Protein AF-A0A948TMG5-F1 (afdb_monomer_lite)

Radius of gyration: 15.94 Å; chains: 1; bounding box: 40×29×35 Å

Sequence (66 aa):
ILEVVLRPDECPSKFQVLPKRWIVERSFSWLENFRRLTIDYEFLAETAEAMVQIAFIQIMLNKFIE

Foldseek 3Di:
DDDDDDDDPDPDPDDDDDPCVVVVVVLVVLCVVVPCLVDPPDPDPVVNVVVSVVSVVVVVVVVVVD

Secondary structure (DSSP, 8-state):
-----PPPSS--SS----TTHHHHHHHHHHHTT-GGGSS---SSHHHHHHHHHHHHHHHHHHHHH-

Structure (mmCIF, N/CA/C/O backbone):
data_AF-A0A948TMG5-F1
#
_entry.id   AF-A0A948TMG5-F1
#
loop_
_atom_site.group_PDB
_atom_site.id
_atom_site.type_symbol
_atom_site.label_atom_id
_atom_site.label_alt_id
_atom_site.label_comp_id
_atom_site.label_asym_id
_atom_site.label_entity_id
_atom_site.label_seq_id
_atom_site.pdbx_PDB_ins_code
_atom_site.Cartn_x
_atom_site.Cartn_y
_atom_site.Cartn_z
_atom_site.occupancy
_atom_site.B_iso_or_equiv
_atom_site.auth_seq_id
_atom_site.auth_comp_id
_atom_site.auth_asym_id
_atom_site.auth_atom_id
_atom_site.pdbx_PDB_model_num
ATOM 1 N N . ILE A 1 1 ? -15.010 -15.340 5.764 1.00 64.81 1 ILE A N 1
ATOM 2 C CA . ILE A 1 1 ? -16.049 -14.850 4.827 1.00 64.81 1 ILE A CA 1
ATOM 3 C C . ILE A 1 1 ? -15.816 -13.355 4.660 1.00 64.81 1 ILE A C 1
ATOM 5 O O . ILE A 1 1 ? -15.711 -12.668 5.671 1.00 64.81 1 ILE A O 1
ATOM 9 N N . LEU A 1 2 ? -15.603 -12.886 3.429 1.00 74.62 2 LEU A N 1
ATOM 10 C CA . LEU A 1 2 ? -15.416 -11.467 3.126 1.00 74.62 2 LEU A CA 1
ATOM 11 C C . LEU A 1 2 ? -16.800 -10.878 2.829 1.00 74.62 2 LEU A C 1
ATOM 13 O O . LEU A 1 2 ? -17.490 -11.375 1.945 1.00 74.62 2 LEU A O 1
ATOM 17 N N . GLU A 1 3 ? -17.228 -9.885 3.600 1.00 81.75 3 GLU A N 1
ATOM 18 C CA . GLU A 1 3 ? -18.505 -9.203 3.385 1.00 81.75 3 GLU A CA 1
ATOM 19 C C . GLU A 1 3 ? -18.253 -7.967 2.521 1.00 81.75 3 GLU A C 1
ATOM 21 O O . GLU A 1 3 ? -17.504 -7.069 2.915 1.00 81.75 3 GLU A O 1
ATOM 26 N N . VAL A 1 4 ? -18.823 -7.951 1.316 1.00 82.44 4 VAL A N 1
ATOM 27 C CA . VAL A 1 4 ? -18.688 -6.826 0.388 1.00 82.44 4 VAL A CA 1
ATOM 28 C C . VAL A 1 4 ? -19.737 -5.783 0.748 1.00 82.44 4 VAL A C 1
ATOM 30 O O . VAL A 1 4 ? -20.928 -5.983 0.527 1.00 82.44 4 VAL A O 1
ATOM 33 N N . VAL A 1 5 ? -19.284 -4.663 1.304 1.00 83.25 5 VAL A N 1
ATOM 34 C CA . VAL A 1 5 ? -20.136 -3.505 1.580 1.00 83.25 5 VAL A CA 1
ATOM 35 C C . VAL A 1 5 ? -20.164 -2.626 0.333 1.00 83.25 5 VAL A C 1
ATOM 37 O O . VAL A 1 5 ? -19.137 -2.071 -0.060 1.00 83.25 5 VAL A O 1
ATOM 40 N N . LEU A 1 6 ? -21.330 -2.518 -0.303 1.00 83.88 6 LEU A N 1
ATOM 41 C CA . LEU A 1 6 ? -21.521 -1.655 -1.467 1.00 83.88 6 LEU A CA 1
ATOM 42 C C . LEU A 1 6 ? -21.542 -0.179 -1.055 1.00 83.88 6 LEU A C 1
ATOM 44 O O . LEU A 1 6 ? -21.917 0.177 0.064 1.00 83.88 6 LEU A O 1
ATOM 48 N N . ARG A 1 7 ? -21.143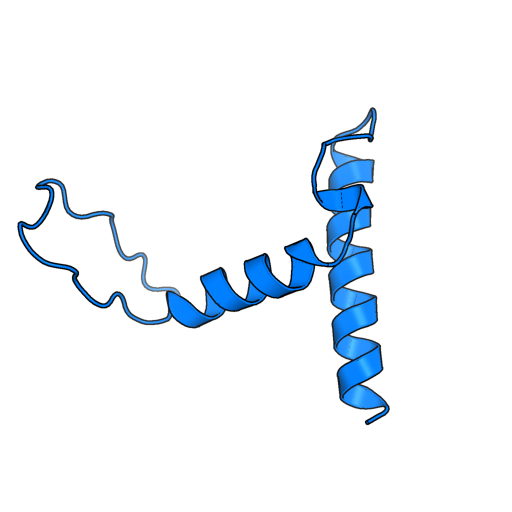 0.694 -1.985 1.00 79.00 7 ARG A N 1
ATOM 49 C CA . ARG A 1 7 ? -21.370 2.133 -1.838 1.00 79.00 7 ARG A CA 1
ATOM 50 C C . ARG A 1 7 ? -22.891 2.376 -1.842 1.00 79.00 7 ARG A C 1
ATOM 52 O O . ARG A 1 7 ? -23.547 1.829 -2.721 1.00 79.00 7 ARG A O 1
ATOM 59 N N . PRO A 1 8 ? -23.445 3.180 -0.918 1.00 77.44 8 PRO A N 1
ATOM 60 C CA . PRO A 1 8 ? -24.855 3.568 -0.974 1.00 77.44 8 PRO A CA 1
ATOM 61 C C . PRO A 1 8 ? -25.173 4.301 -2.289 1.00 77.44 8 PRO A C 1
ATOM 63 O O . PRO A 1 8 ? -24.399 5.173 -2.687 1.00 77.44 8 PRO A O 1
ATOM 66 N N . ASP A 1 9 ? -26.286 3.958 -2.946 1.00 75.38 9 ASP A N 1
ATOM 67 C CA . ASP A 1 9 ? -26.705 4.565 -4.225 1.00 75.38 9 ASP A CA 1
ATOM 68 C C . ASP A 1 9 ? -27.111 6.040 -4.074 1.00 75.38 9 ASP A C 1
ATOM 70 O O . ASP A 1 9 ? -26.894 6.859 -4.967 1.00 75.38 9 ASP A O 1
ATOM 74 N N . GLU A 1 10 ? -27.659 6.403 -2.915 1.00 80.50 10 GLU A N 1
ATOM 75 C CA . GLU A 1 10 ? -27.968 7.784 -2.560 1.00 80.50 10 GLU A CA 1
ATOM 76 C C . GLU A 1 10 ? -26.809 8.381 -1.763 1.00 80.50 10 GLU A C 1
ATOM 78 O O . GLU A 1 10 ? -26.352 7.777 -0.793 1.00 80.50 10 GLU A O 1
ATOM 83 N N . CYS A 1 11 ? -26.349 9.583 -2.131 1.00 70.88 11 CYS A N 1
ATOM 84 C CA . CYS A 1 11 ? -25.422 10.347 -1.297 1.00 70.88 11 CYS A CA 1
ATOM 85 C C . CYS A 1 11 ? -26.123 10.670 0.030 1.00 70.88 11 CYS A C 1
ATOM 87 O O . CYS A 1 11 ? -27.014 11.528 0.043 1.00 70.88 11 CYS A O 1
ATOM 89 N N . PRO A 1 12 ? -25.754 10.022 1.150 1.00 73.38 12 PRO A N 1
ATOM 90 C CA . PRO A 1 12 ? -26.425 10.285 2.405 1.00 73.38 12 PRO A CA 1
ATOM 91 C C . PRO A 1 12 ? -26.148 11.735 2.808 1.00 73.38 12 PRO A C 1
ATOM 93 O O . PRO A 1 12 ? -25.021 12.223 2.711 1.00 73.38 12 PRO A O 1
ATOM 96 N N . SER A 1 13 ? -27.168 12.433 3.309 1.00 78.50 13 SER A N 1
ATOM 97 C CA . SER A 1 13 ? -27.034 13.818 3.790 1.00 78.50 13 SER A CA 1
ATOM 98 C C . SER A 1 13 ? -26.089 13.956 4.994 1.00 78.50 13 SER A C 1
ATOM 100 O O . SER A 1 13 ? -25.760 15.068 5.406 1.00 78.50 13 SER A O 1
ATOM 102 N N . LYS A 1 14 ? -25.656 12.829 5.576 1.00 82.56 14 LYS A N 1
ATOM 103 C CA . LYS A 1 14 ? -24.777 12.733 6.744 1.00 82.56 14 LYS A CA 1
ATOM 104 C C . LYS A 1 14 ? -23.739 11.631 6.541 1.00 82.56 14 LYS A C 1
ATOM 106 O O . LYS A 1 14 ? -23.989 10.644 5.855 1.00 82.56 14 LYS A O 1
ATOM 111 N N . PHE A 1 15 ? -22.582 11.783 7.182 1.00 82.44 15 PHE A N 1
ATOM 112 C CA . PHE A 1 15 ? -21.520 10.779 7.160 1.00 82.44 15 PHE A CA 1
ATOM 113 C C . PHE A 1 15 ? -21.980 9.468 7.814 1.00 82.44 15 PHE A C 1
ATOM 115 O O . PHE A 1 15 ? -22.427 9.463 8.961 1.00 82.44 15 PHE A O 1
ATOM 122 N N . GLN A 1 16 ? -21.840 8.356 7.091 1.00 83.44 16 GLN A N 1
ATOM 123 C CA . GLN A 1 16 ? -22.122 7.013 7.589 1.00 83.44 16 GLN A CA 1
ATOM 124 C C . GLN A 1 16 ? -20.809 6.271 7.854 1.00 83.44 16 GLN A C 1
ATOM 126 O O . GLN A 1 16 ? -19.961 6.145 6.968 1.00 83.44 16 GLN A O 1
ATOM 131 N N . VAL A 1 17 ? -20.646 5.751 9.071 1.00 84.38 17 VAL A N 1
ATOM 132 C CA . VAL A 1 17 ? -19.484 4.931 9.432 1.00 84.38 17 VAL A CA 1
ATOM 133 C C . VAL A 1 17 ? -19.630 3.557 8.780 1.00 84.38 17 VAL A C 1
ATOM 135 O O . VAL A 1 17 ? -20.535 2.799 9.122 1.00 84.38 17 VAL A O 1
ATOM 138 N N . LEU A 1 18 ? -18.731 3.232 7.850 1.00 86.25 18 LEU A N 1
ATOM 139 C CA . LEU A 1 18 ? -18.666 1.903 7.243 1.00 86.25 18 LEU A CA 1
ATOM 140 C C . LEU A 1 18 ? -17.789 0.967 8.090 1.00 86.25 18 LEU A C 1
ATOM 142 O O . LEU A 1 18 ? -16.713 1.377 8.548 1.00 86.25 18 LEU A O 1
ATOM 146 N N . PRO A 1 19 ? -18.200 -0.298 8.286 1.00 85.94 19 PRO A N 1
ATOM 147 C CA . PRO A 1 19 ? -17.414 -1.251 9.056 1.00 85.94 19 PRO A CA 1
ATOM 148 C C . PRO A 1 19 ? -16.051 -1.472 8.388 1.00 85.94 19 PRO A C 1
ATOM 150 O O . PRO A 1 19 ? -15.954 -1.609 7.172 1.00 85.94 19 PRO A O 1
ATOM 153 N N . LYS A 1 20 ? -14.980 -1.495 9.194 1.00 86.31 20 LYS A N 1
ATOM 154 C CA . LYS A 1 20 ? -13.580 -1.736 8.773 1.00 86.31 20 LYS A CA 1
ATOM 155 C C . LYS A 1 20 ? -12.972 -0.717 7.794 1.00 86.31 20 LYS A C 1
ATOM 157 O O . LYS A 1 20 ? -11.791 -0.841 7.478 1.00 86.31 20 LYS A O 1
ATOM 162 N N . ARG A 1 21 ? -13.699 0.329 7.383 1.00 89.31 21 ARG A N 1
ATOM 163 C CA . ARG A 1 21 ? -13.191 1.381 6.482 1.00 89.31 21 ARG A CA 1
ATOM 164 C C . ARG A 1 21 ? -11.923 2.054 7.003 1.00 89.31 21 ARG A C 1
ATOM 166 O O . ARG A 1 21 ? -10.981 2.239 6.243 1.00 89.31 21 ARG A O 1
ATOM 173 N N . TRP A 1 22 ? -11.862 2.311 8.310 1.00 90.94 22 TRP A N 1
ATOM 174 C CA . TRP A 1 22 ? -10.685 2.910 8.940 1.00 90.94 22 TRP A CA 1
ATOM 175 C C . TRP A 1 22 ? -9.418 2.061 8.765 1.00 90.94 22 TRP A C 1
ATOM 177 O O . TRP A 1 22 ?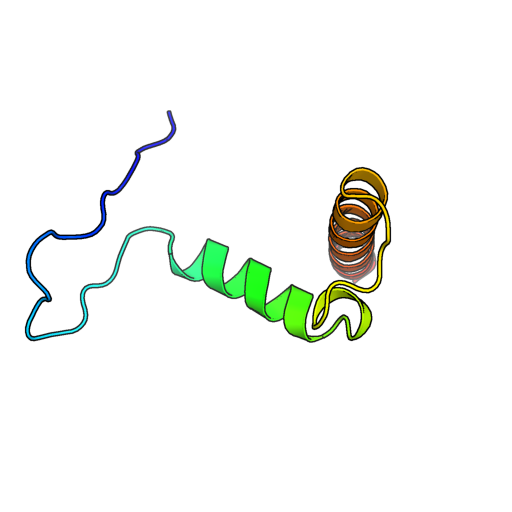 -8.329 2.620 8.747 1.00 90.94 22 TRP A O 1
ATOM 187 N N . ILE A 1 23 ? -9.531 0.727 8.646 1.00 91.69 23 ILE A N 1
ATOM 188 C CA . ILE A 1 23 ? -8.375 -0.165 8.454 1.00 91.69 23 ILE A CA 1
ATOM 189 C C . ILE A 1 23 ? -7.765 0.107 7.081 1.00 91.69 23 ILE A C 1
ATOM 191 O O . ILE A 1 23 ? -6.561 0.310 6.976 1.00 91.69 23 ILE A O 1
ATOM 195 N N . VAL A 1 24 ? -8.615 0.177 6.053 1.00 90.50 24 VAL A N 1
ATOM 196 C CA . VAL A 1 24 ? -8.212 0.458 4.671 1.00 90.50 24 VAL A CA 1
ATOM 197 C C . VAL A 1 24 ? -7.633 1.868 4.553 1.00 90.50 24 VAL A C 1
ATOM 199 O O . VAL A 1 24 ? -6.541 2.043 4.022 1.00 90.50 24 VAL A O 1
ATOM 202 N N . GLU A 1 25 ? -8.319 2.869 5.106 1.00 93.25 25 GLU A N 1
ATOM 203 C CA . GLU A 1 25 ? -7.835 4.257 5.112 1.00 93.25 25 GLU A CA 1
ATOM 204 C C . GLU A 1 25 ? -6.495 4.389 5.849 1.00 93.25 25 GLU A C 1
ATOM 206 O O . GLU A 1 25 ? -5.600 5.097 5.394 1.00 93.25 25 GLU A O 1
ATOM 211 N N . ARG A 1 26 ? -6.309 3.650 6.948 1.00 93.00 26 ARG A N 1
ATOM 212 C CA . ARG A 1 26 ? -5.039 3.613 7.679 1.00 93.00 26 ARG A CA 1
ATOM 213 C C . ARG A 1 26 ? -3.917 2.981 6.862 1.00 93.00 26 ARG A C 1
ATOM 215 O O . ARG A 1 26 ? -2.804 3.497 6.893 1.00 93.00 26 ARG A O 1
ATOM 222 N N . SER A 1 27 ? -4.197 1.901 6.133 1.00 92.25 27 SER A N 1
ATOM 223 C CA . SER A 1 27 ? -3.224 1.298 5.221 1.00 92.25 27 SER A CA 1
ATOM 224 C C . SER A 1 27 ? -2.771 2.295 4.154 1.00 92.25 27 SER A C 1
ATOM 226 O O . SER A 1 27 ? -1.570 2.422 3.938 1.00 92.25 27 SER A O 1
ATOM 228 N N . PHE A 1 28 ? -3.694 3.055 3.556 1.00 91.12 28 PHE A N 1
ATOM 229 C CA . PHE A 1 28 ? -3.343 4.109 2.598 1.00 91.12 28 PHE A CA 1
ATOM 230 C C . PHE A 1 28 ? -2.543 5.248 3.238 1.00 91.12 28 PHE A C 1
ATOM 232 O O . PHE A 1 28 ? -1.532 5.659 2.677 1.00 91.12 28 PHE A O 1
ATOM 239 N N . SER A 1 29 ? -2.913 5.689 4.443 1.00 94.12 29 SER A N 1
ATOM 240 C CA . SER A 1 29 ? -2.175 6.730 5.172 1.00 94.12 29 SER A CA 1
ATOM 241 C C . SER A 1 29 ? -0.718 6.343 5.464 1.00 94.12 29 SER A C 1
ATOM 243 O O . SER A 1 29 ? 0.170 7.192 5.442 1.00 94.12 29 SER A O 1
ATOM 245 N N . TRP A 1 30 ? -0.416 5.059 5.688 1.00 93.81 30 TRP A N 1
ATOM 246 C CA . TRP A 1 30 ? 0.980 4.630 5.811 1.00 93.81 30 TRP A CA 1
ATOM 247 C C . TRP A 1 30 ? 1.756 4.777 4.501 1.00 93.81 30 TRP A C 1
ATOM 249 O O . TRP A 1 30 ? 2.916 5.190 4.538 1.00 93.81 30 TRP A O 1
ATOM 259 N N . LEU A 1 31 ? 1.117 4.489 3.363 1.00 93.62 31 LEU A N 1
ATOM 260 C CA . LEU A 1 31 ? 1.726 4.608 2.037 1.00 93.62 31 LEU A CA 1
ATOM 261 C C . LEU A 1 31 ? 2.001 6.063 1.636 1.00 93.62 31 LEU A C 1
ATOM 263 O O . LEU A 1 31 ? 2.949 6.302 0.894 1.00 93.62 31 LEU A O 1
ATOM 267 N N . GLU A 1 32 ? 1.260 7.040 2.167 1.00 91.94 32 GLU A N 1
ATOM 268 C CA . GLU A 1 32 ? 1.495 8.471 1.898 1.00 91.94 32 GLU A CA 1
ATOM 269 C C . GLU A 1 32 ? 2.901 8.943 2.313 1.00 91.94 32 GLU A C 1
ATOM 271 O O . GLU A 1 32 ? 3.439 9.880 1.725 1.00 91.94 32 GLU A O 1
ATOM 276 N N . ASN A 1 33 ? 3.544 8.264 3.271 1.00 90.31 33 ASN A N 1
ATOM 277 C CA . ASN A 1 33 ? 4.919 8.573 3.683 1.00 90.31 33 ASN A CA 1
ATOM 278 C C . ASN A 1 33 ? 5.979 8.071 2.688 1.00 90.31 33 ASN A C 1
ATOM 280 O O . ASN A 1 33 ? 7.148 8.457 2.765 1.00 90.31 33 ASN A O 1
ATOM 284 N N . PHE A 1 34 ? 5.597 7.218 1.737 1.00 93.50 34 PHE A N 1
ATOM 285 C CA . PHE A 1 34 ? 6.489 6.694 0.714 1.00 93.50 34 PHE A CA 1
ATOM 286 C C . PHE A 1 34 ? 6.379 7.567 -0.533 1.00 93.50 34 PHE A C 1
ATOM 288 O O . PHE A 1 34 ? 5.564 7.316 -1.415 1.00 93.50 34 PHE A O 1
ATOM 295 N N . ARG A 1 35 ? 7.258 8.572 -0.644 1.00 91.62 35 ARG A N 1
ATOM 296 C CA . ARG A 1 35 ? 7.285 9.538 -1.765 1.00 91.62 35 ARG A CA 1
ATOM 297 C C . ARG A 1 35 ? 7.228 8.891 -3.156 1.00 91.62 35 ARG A C 1
ATOM 299 O O . ARG A 1 35 ? 6.679 9.472 -4.085 1.00 91.62 35 ARG A O 1
ATOM 306 N N . ARG A 1 36 ? 7.811 7.699 -3.313 1.00 92.19 36 ARG A N 1
ATOM 307 C CA . ARG A 1 36 ? 7.827 6.964 -4.587 1.00 92.19 36 ARG A CA 1
ATOM 308 C C . ARG A 1 36 ? 6.459 6.392 -4.978 1.00 92.19 36 ARG A C 1
ATOM 310 O O . ARG A 1 36 ? 6.251 6.147 -6.150 1.00 92.19 36 ARG A O 1
ATOM 317 N N . LEU A 1 37 ? 5.542 6.208 -4.028 1.00 94.19 37 LEU A N 1
ATOM 318 C CA . LEU A 1 37 ? 4.179 5.731 -4.284 1.00 94.19 37 LEU A CA 1
ATOM 319 C C . LEU A 1 37 ? 3.182 6.871 -4.540 1.00 94.19 37 LEU A C 1
ATOM 321 O O . LEU A 1 37 ? 2.047 6.611 -4.922 1.00 94.19 37 LEU A O 1
ATOM 325 N N . THR A 1 38 ? 3.577 8.132 -4.333 1.00 90.75 38 THR A N 1
ATOM 326 C CA . THR A 1 38 ? 2.698 9.296 -4.544 1.00 90.75 38 THR A CA 1
ATOM 327 C C . THR A 1 38 ? 2.352 9.510 -6.021 1.00 90.75 38 THR A C 1
ATOM 329 O O . THR A 1 38 ? 1.279 10.016 -6.338 1.00 90.75 38 THR A O 1
ATOM 332 N N . ILE A 1 39 ? 3.267 9.154 -6.922 1.00 89.31 39 ILE A N 1
ATOM 333 C CA . ILE A 1 39 ? 3.111 9.251 -8.376 1.00 89.31 39 ILE A CA 1
ATOM 334 C C . ILE A 1 39 ? 3.595 7.926 -8.961 1.00 89.31 39 ILE A C 1
ATOM 336 O O . ILE A 1 39 ? 4.562 7.358 -8.457 1.00 89.31 39 ILE A O 1
ATOM 340 N N . ASP A 1 40 ? 2.942 7.444 -10.017 1.00 89.31 40 ASP A N 1
ATOM 341 C CA . ASP A 1 40 ? 3.412 6.263 -10.735 1.00 89.31 40 ASP A CA 1
ATOM 342 C C . ASP A 1 40 ? 4.666 6.614 -11.548 1.00 89.31 40 ASP A C 1
ATOM 344 O O . ASP A 1 40 ? 4.601 7.265 -12.593 1.00 89.31 40 ASP A O 1
ATOM 348 N N . TYR A 1 41 ? 5.824 6.263 -10.994 1.00 91.94 41 TYR A N 1
ATOM 349 C CA . TYR A 1 41 ? 7.125 6.439 -11.637 1.00 91.94 41 TYR A CA 1
ATOM 350 C C . TYR A 1 41 ? 7.544 5.218 -12.455 1.00 91.94 41 TYR A C 1
ATOM 352 O O . TYR A 1 41 ? 8.529 5.294 -13.194 1.00 91.94 41 TYR A O 1
ATOM 360 N N . GLU A 1 42 ? 6.867 4.086 -12.279 1.00 94.62 42 GLU A N 1
ATOM 361 C CA . GLU A 1 42 ? 7.321 2.822 -12.831 1.00 94.62 42 GLU A CA 1
ATOM 362 C C . GLU A 1 42 ? 6.794 2.634 -14.257 1.00 94.62 42 GLU A C 1
ATOM 364 O O . GLU A 1 42 ? 5.695 3.050 -14.609 1.00 94.62 42 GLU A O 1
ATOM 369 N N . PHE A 1 43 ? 7.595 1.999 -15.113 1.00 94.75 43 PHE A N 1
ATOM 370 C CA . PHE A 1 43 ? 7.186 1.747 -16.497 1.00 94.75 43 PHE A CA 1
ATOM 371 C C . PHE A 1 43 ? 6.251 0.536 -16.614 1.00 94.75 43 PHE A C 1
ATOM 373 O O . PHE A 1 43 ? 5.388 0.491 -17.488 1.00 94.75 43 PHE A O 1
ATOM 380 N N . LEU A 1 44 ? 6.439 -0.465 -15.748 1.00 97.19 44 LEU A N 1
ATOM 381 C CA . LEU A 1 44 ? 5.663 -1.702 -15.747 1.00 97.19 44 LEU A CA 1
ATOM 382 C C . LEU A 1 44 ? 4.746 -1.750 -14.523 1.00 97.19 44 LEU A C 1
ATOM 384 O O . LEU A 1 44 ? 5.151 -1.416 -13.407 1.00 97.19 44 LEU A O 1
ATOM 388 N N . ALA A 1 45 ? 3.533 -2.266 -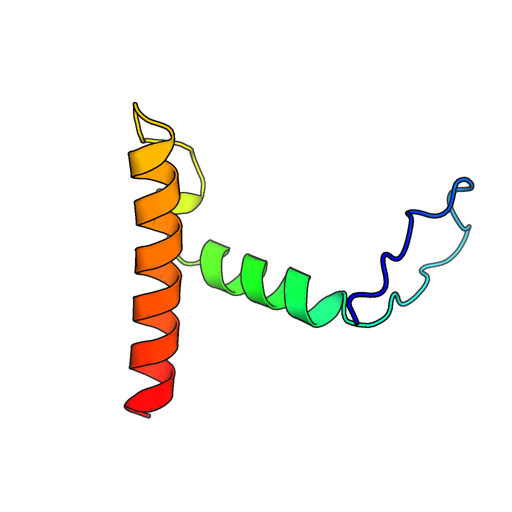14.716 1.00 95.94 45 ALA A N 1
ATOM 389 C CA . ALA A 1 45 ? 2.592 -2.481 -13.618 1.00 95.94 45 ALA A CA 1
ATOM 390 C C . ALA A 1 45 ? 3.165 -3.427 -12.546 1.00 95.94 45 ALA A C 1
ATOM 392 O O . ALA A 1 45 ? 2.988 -3.192 -11.356 1.00 95.94 45 ALA A O 1
ATOM 393 N N . GLU A 1 46 ? 3.925 -4.444 -12.963 1.00 97.50 46 GLU A N 1
ATOM 394 C CA . GLU A 1 46 ? 4.595 -5.393 -12.063 1.00 97.50 46 GLU A CA 1
ATOM 395 C C . GLU A 1 46 ? 5.598 -4.692 -11.135 1.00 97.50 46 GLU A C 1
ATOM 397 O O . GLU A 1 46 ? 5.680 -4.991 -9.944 1.00 97.50 46 GLU A O 1
ATOM 402 N N . THR A 1 47 ? 6.342 -3.714 -11.661 1.00 96.75 47 THR A N 1
ATOM 403 C CA . THR A 1 47 ? 7.285 -2.929 -10.856 1.00 96.75 47 THR A CA 1
ATOM 404 C C . THR A 1 47 ? 6.564 -1.999 -9.882 1.00 96.75 47 THR A C 1
ATOM 406 O O . THR A 1 47 ? 6.974 -1.912 -8.725 1.00 96.75 47 THR A O 1
ATOM 409 N N . ALA A 1 48 ? 5.457 -1.372 -10.294 1.00 95.25 48 ALA A N 1
ATOM 410 C CA . ALA A 1 48 ? 4.627 -0.567 -9.395 1.00 95.25 48 ALA A CA 1
ATOM 411 C C . ALA A 1 48 ? 4.036 -1.417 -8.256 1.00 95.25 48 ALA A C 1
ATOM 413 O O . ALA A 1 48 ? 4.074 -1.014 -7.091 1.00 95.25 48 ALA A O 1
ATOM 414 N N . GLU A 1 49 ? 3.560 -2.626 -8.567 1.00 95.94 49 GLU A N 1
ATOM 415 C CA . GLU A 1 49 ? 3.068 -3.576 -7.566 1.00 95.94 49 GLU A CA 1
ATOM 416 C C . GLU A 1 49 ? 4.168 -3.960 -6.566 1.00 95.94 49 GLU A C 1
ATOM 418 O O . GLU A 1 49 ? 3.961 -3.875 -5.350 1.00 95.94 49 GLU A O 1
ATOM 423 N N . ALA A 1 50 ? 5.358 -4.316 -7.059 1.00 96.50 50 ALA A N 1
ATOM 424 C CA . ALA A 1 50 ? 6.495 -4.666 -6.213 1.00 96.50 50 ALA A CA 1
ATOM 425 C C . ALA A 1 50 ? 6.874 -3.522 -5.253 1.00 96.50 50 ALA A C 1
ATOM 427 O O . ALA A 1 50 ? 7.179 -3.769 -4.084 1.00 96.50 50 ALA A O 1
ATOM 428 N N . MET A 1 51 ? 6.795 -2.263 -5.701 1.00 96.44 51 MET A N 1
ATOM 429 C CA . MET A 1 51 ? 7.058 -1.101 -4.846 1.00 96.44 51 MET A CA 1
ATOM 430 C C . MET A 1 51 ? 6.063 -0.984 -3.682 1.00 96.44 51 MET A C 1
ATOM 432 O O . MET A 1 51 ? 6.471 -0.671 -2.559 1.00 96.44 51 MET A O 1
ATOM 436 N N . VAL A 1 52 ? 4.778 -1.277 -3.910 1.00 95.62 52 VAL A N 1
ATOM 437 C CA . VAL A 1 52 ? 3.763 -1.304 -2.840 1.00 95.62 52 VAL A CA 1
ATOM 438 C C . VAL A 1 52 ? 4.043 -2.440 -1.853 1.00 95.62 52 VAL A C 1
ATOM 440 O O . VAL A 1 52 ? 3.977 -2.233 -0.638 1.00 95.62 52 VAL A O 1
ATOM 443 N N . GLN A 1 53 ? 4.408 -3.626 -2.350 1.00 96.38 53 GLN A N 1
ATOM 444 C CA . GLN A 1 53 ? 4.762 -4.771 -1.504 1.00 96.38 53 GLN A CA 1
ATOM 445 C C . GLN A 1 53 ? 5.970 -4.456 -0.607 1.00 96.38 53 GLN A C 1
ATOM 447 O O . GLN A 1 53 ? 5.918 -4.692 0.603 1.00 96.38 53 GLN A O 1
ATOM 452 N N . ILE A 1 54 ? 7.026 -3.854 -1.167 1.00 96.62 54 ILE A N 1
ATOM 453 C CA . ILE A 1 54 ? 8.222 -3.434 -0.419 1.00 96.62 54 ILE A CA 1
ATOM 454 C C . ILE A 1 54 ? 7.865 -2.428 0.685 1.00 96.62 54 ILE A C 1
ATOM 456 O O . ILE A 1 54 ? 8.343 -2.570 1.813 1.00 96.62 54 ILE A O 1
ATOM 460 N N . ALA A 1 55 ? 6.999 -1.448 0.402 1.00 96.25 55 ALA A N 1
ATOM 461 C CA . ALA A 1 55 ? 6.575 -0.468 1.402 1.00 96.25 55 ALA A CA 1
ATOM 462 C C . ALA A 1 55 ? 5.898 -1.137 2.611 1.00 96.25 55 ALA A C 1
ATOM 464 O O . ALA A 1 55 ? 6.241 -0.845 3.761 1.00 96.25 55 ALA A O 1
ATOM 465 N N . PHE A 1 56 ? 4.995 -2.095 2.375 1.00 96.00 56 PHE A N 1
ATOM 466 C CA . PHE A 1 56 ? 4.368 -2.850 3.462 1.00 96.00 56 PHE A CA 1
ATOM 467 C C . PHE A 1 56 ? 5.349 -3.756 4.210 1.00 96.00 56 PHE A C 1
ATOM 469 O O . PHE A 1 56 ? 5.261 -3.830 5.435 1.00 96.00 56 PHE A O 1
ATOM 476 N N . ILE A 1 57 ? 6.309 -4.391 3.528 1.00 96.50 57 ILE A N 1
ATOM 477 C CA . ILE A 1 57 ? 7.369 -5.167 4.194 1.00 96.50 57 ILE A CA 1
ATOM 478 C C . ILE A 1 57 ? 8.145 -4.275 5.168 1.00 96.50 57 ILE A C 1
ATOM 480 O O . ILE A 1 57 ? 8.328 -4.650 6.324 1.00 96.50 57 ILE A O 1
ATOM 484 N N . GLN A 1 58 ? 8.539 -3.071 4.746 1.00 95.38 58 GLN A N 1
ATOM 485 C CA . GLN A 1 58 ? 9.264 -2.132 5.602 1.00 95.38 58 GLN A CA 1
ATOM 486 C C . GLN A 1 58 ? 8.434 -1.687 6.816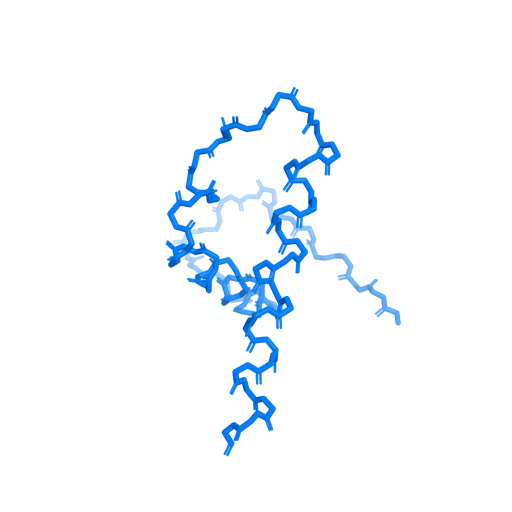 1.00 95.38 58 GLN A C 1
ATOM 488 O O . GLN A 1 58 ? 8.947 -1.668 7.935 1.00 95.38 58 GLN A O 1
ATOM 493 N N . ILE A 1 59 ? 7.145 -1.378 6.625 1.00 94.50 59 ILE A N 1
ATOM 494 C CA . ILE A 1 59 ? 6.235 -1.041 7.734 1.00 94.50 59 ILE A CA 1
ATOM 495 C C . ILE A 1 59 ? 6.151 -2.200 8.736 1.00 94.50 59 ILE A C 1
ATOM 497 O O . ILE A 1 59 ? 6.220 -1.973 9.943 1.00 94.50 59 ILE A O 1
ATOM 501 N N . MET A 1 60 ? 5.993 -3.434 8.251 1.00 94.88 60 MET A N 1
ATOM 502 C CA . MET A 1 60 ? 5.852 -4.617 9.105 1.00 94.88 60 MET A CA 1
ATOM 503 C C . MET A 1 60 ? 7.149 -4.941 9.849 1.00 94.88 60 MET A C 1
ATOM 505 O O . MET A 1 60 ? 7.093 -5.264 11.031 1.00 94.88 60 MET A O 1
ATOM 509 N N . LEU A 1 61 ? 8.308 -4.796 9.197 1.00 96.56 61 LEU A N 1
ATOM 510 C CA . LEU A 1 61 ? 9.611 -4.970 9.841 1.00 96.56 61 LEU A CA 1
ATOM 511 C C . LEU A 1 61 ? 9.821 -3.956 10.967 1.00 96.56 61 LEU A C 1
ATOM 513 O O . LEU A 1 61 ? 10.196 -4.348 12.068 1.00 96.56 61 LEU A O 1
ATOM 517 N N . ASN A 1 62 ? 9.512 -2.679 10.729 1.00 93.44 62 ASN A N 1
ATOM 518 C CA . ASN A 1 62 ? 9.634 -1.644 11.758 1.00 93.44 62 ASN A CA 1
ATOM 519 C C . ASN A 1 62 ? 8.741 -1.934 12.972 1.00 93.44 62 ASN A C 1
ATOM 521 O O . ASN A 1 62 ? 9.175 -1.749 14.099 1.00 93.44 62 ASN A O 1
ATOM 525 N N . LYS A 1 63 ? 7.523 -2.443 12.746 1.00 90.31 63 LYS A N 1
ATOM 526 C CA . LYS A 1 63 ? 6.592 -2.833 13.818 1.00 90.31 63 LYS A CA 1
ATOM 527 C C . LYS A 1 63 ? 6.997 -4.095 14.577 1.00 90.31 63 LYS A C 1
ATOM 529 O O . LYS A 1 63 ? 6.466 -4.328 15.651 1.00 90.31 63 LYS A O 1
ATOM 534 N N . PHE A 1 64 ? 7.815 -4.953 13.972 1.00 94.44 64 PHE A N 1
ATOM 535 C CA . PHE A 1 64 ? 8.273 -6.195 14.595 1.00 94.44 64 PHE A CA 1
ATOM 536 C C . PHE A 1 64 ? 9.530 -5.986 15.443 1.00 94.44 64 PHE A C 1
ATOM 538 O O . PHE A 1 64 ? 9.754 -6.716 16.402 1.00 94.44 64 PHE A O 1
ATOM 545 N N . ILE A 1 65 ? 10.380 -5.044 15.034 1.00 90.12 65 ILE A N 1
ATOM 546 C CA . ILE A 1 65 ? 11.647 -4.738 15.707 1.00 90.12 65 ILE A CA 1
ATOM 547 C C . ILE A 1 65 ? 11.431 -3.824 16.927 1.00 90.12 65 ILE A C 1
ATOM 549 O O . ILE A 1 65 ? 12.245 -3.855 17.848 1.00 90.12 65 ILE A O 1
ATOM 553 N N . GLU A 1 66 ? 10.360 -3.028 16.922 1.00 67.81 66 GLU A N 1
ATOM 554 C CA . GLU A 1 66 ? 9.873 -2.235 18.064 1.00 67.81 66 GLU A CA 1
ATOM 555 C C . GLU A 1 66 ? 9.197 -3.115 19.130 1.00 67.81 66 GLU A C 1
ATOM 557 O O . GLU A 1 66 ? 9.505 -2.916 20.328 1.00 67.81 66 GLU A O 1
#

InterPro domains:
  IPR025668 Transposase DDE domain [PF13586] (13-61)

Organism: NCBI:txid2838731

pLDDT: mean 89.11, std 7.77, range [64.81, 97.5]

=== Feature glossary ===
Feature key, reading from the visual/contextual features back to the raw sequence:

Rendered structure images. Six rendered views show the 3D structure from the faces of a cube — i.e. along ±x, ±y, ±z. Rendering representation is drawn randomly per protein from cartoon (secondary-structure ribbons), sticks (backbone bonds), or molecular surface; coloring is either N→C rainbow (blue at the N-terminus through red at the C-terminus) or one color per chain.

Contact-map, Ramac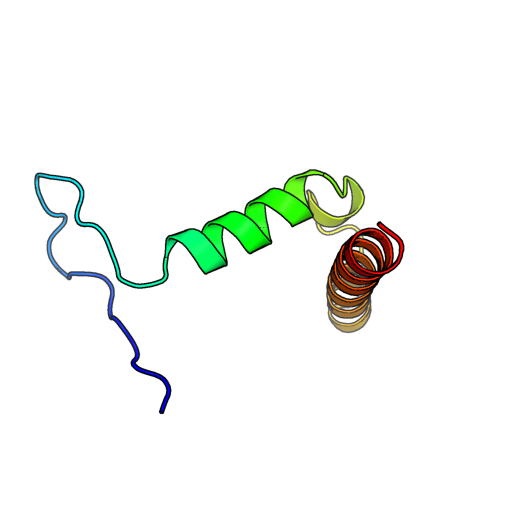handran, and PAE plots. The contact map is a binary N×N matrix image: pixel (i, j) is dark where Cα_i and Cα_j are within 8 Å and |i−j|>4. Because the |i−j|>4 filter removes local helical contacts, off-diagonal stripes parallel to the main diagonal indicate parallel β-sheets; stripes perpendicular to it indicate antiparallel β-sheets. The Ramachandran plot scatters every residue's (φ, ψ) pair against the sterically allowed regions. The PAE heatmap renders the predicted-aligned-error matrix.

InterPro / GO / CATH / organism. Database cross-references. InterPro integrates a dozen domain/family signature databases into unified entr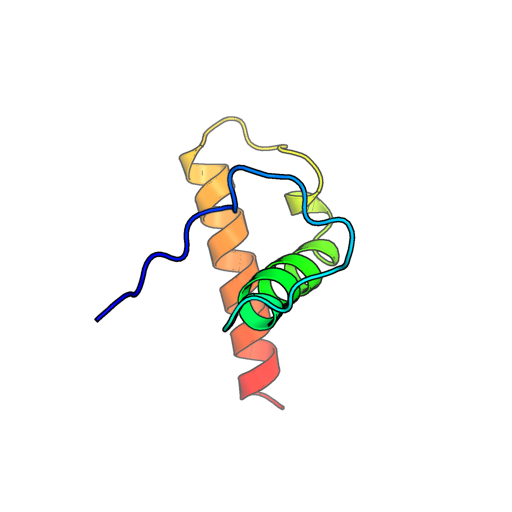ies with residue-range hits. GO terms attach function/process/location labels with evidence codes. CATH codes position the fold in a four-level structural taxonomy. Organism is the NCBI-taxonomy species name.

Nearest PDB structures. The Foldseek neighbor list gives the closest experimentally determined structures in the PDB, ranked by structural alignment. TM-score near 1 means near-identical fold; near 0.3 means only rough topology match. This is how one finds what a novel AlphaFold prediction most resembles in the solved-structure universe.

Predicted aligned error. PAE(i, j) answers: if I align the predicted and true structures on residue i, how far off (in Å) do I expect residue j to be? A block-diagonal PAE matrix with low values on the blocks and high values off-diagonal is the signature of a multi-domain protein with confidently predicted domains but uncertain inter-domain orientation.

Solvent-accessible surface area. Accessible surface area quantifies burial. A residue with SASA near zero is packed into the hydrophobic core; one with SASA >100 Å² sits on the surface. Computed here via the Shrake–Rupley numerical algorithm with a 1.4 Å probe.

B-factor. B-factor (Debye–Waller factor) reflects atomic displacement in the crystal lattice. It is an experimental observable (units Å²), not a prediction; low values mean the atom is pinned down, high values mean it moves or is heterogeneous across the crystal.

pLDDT. For AlphaFold models, the B-factor field carries pLDDT — the model's own estimate of local accuracy on a 0–100 scale. Regions with pLDDT<50 should be treated as essentially unmodeled; they often correspond to intrinsically disordered segments.

Backbone torsions (φ/ψ). φ (phi) and ψ (psi) are the two rotatable backbone dihedrals per residue: φ is the C(i-1)–N–Cα–C torsion, ψ is the N–Cα–C–N(i+1) torsion, both in degrees on (−180°, 180°]. α-helical residues cluster near (−60°, −45°); β-strand residues near (−120°, +130°). A Ramachandran plot is simply a scatter of (φ, ψ) for every residue.

Radius of gyration, Cα contacts, bounding box. Radius of gyration (Rg) is the root-mean-square distance of Cα atoms from their centroid — a single number for overall size and compactness. A globular domain of N residues has Rg ≈ 2.2·N^0.38 Å; an extended or disordered chain has a much larger Rg. The Cα contact count is the number of residue pairs whose Cα atoms are within 8 Å and are more than four positions apart in sequence — a standard proxy for tertiary packing density. The bounding box is the smallest axis-aligned box enclosing all Cα atoms.

Secondary structure (3-state, P-SEA). Three-state secondary structure (P-SEA) collapses the eight DSSP classes into helix (a), strand (b), and coil (c). P-SEA assigns these from Cα geometry alone — distances and angles — without requiring backbone oxygens, so it works on any Cα trace.

Secondary structure (8-state, DSSP). DSSP 8-state secondary structure assigns each residue one of H (α-helix), G (3₁₀-helix), I (π-helix), E (extended β-strand), B (isolated β-bridge), T (hydrogen-bonded turn), S (bend), or '-' (coil). The assignment is computed from backbone hydrogen-bond geometry via the Kabsch–Sander algorithm.

Foldseek 3Di. A 3Di character summarizes, for each residue, the relative orientation of the Cα frame of its nearest spatial neighbor. Because it encodes fold topology rather than chemistry, 3Di alignments detect remote structural similarity that sequence alignment misses.

mmCIF coordinates. The mmCIF block holds the 3D Cartesian coordinates of each backbone atom (N, Cα, C, O) in ångströms. mmCIF is the PDB's canonical archive format — a tagged-loop text representation of the atomic model.

Sequence. Sequence gives the chain of amino acids in standard one-letter code (A=alanine, C=cysteine, …, Y=tyrosine), read N→C. It is the only feature that is directly encoded by the gene; all structural features are derived from the folded form of this sequence.